Protein AF-A0A932LE77-F1 (afdb_monomer_lite)

Foldseek 3Di:
DDDDDPPVVVVVVVVVVVCVVPCDVVPPCVVVVVVVCVVVVPDPPPDDDDDPPDPPVPDDDACPPQLNLPFAFFAQCQFDCGALPGHRPQWDWDPDWDWDFTQDPPPGTWIKIKIWIKHLDDATDGDHGDHDPDDPDPQVVRDPPNIHTHHIHIDGDVVGDD

Radius of gyration: 28.03 Å; chains: 1; bounding box: 46×50×93 Å

Secondary structure (DSSP, 8-state):
-----SHHHHHHHHHHHHHHHH--HHHHHHHHHHHHHHHTT------S--------TTS---TTSGGGTT--EEBGGGBTT-BTTBPPTT-EEEEEEEEEEEEETTTEEEEEEEEEEEESSPPPPBS-EE--TT----GGGSS-TT-EEEEEEEEEPSS---

Sequence (162 aa):
MSGSEPVADAVFERIARRVAARSTRRSILGRASRFFLGVLGIELVAPILRDGRRADALQPPGCNFWKYCGADGILCASCSGGSDSSCPSGCHSHNEVWFACCGKPMVGPVLIAYLDCCTTGTPPSCSLSCGNDGCQVDPRVWCPAGENYCCSMALETIPPDC

pLDDT: mean 76.11, std 18.53, range [36.69, 96.06]

Structure (mmCIF, N/CA/C/O backbone):
data_AF-A0A932LE77-F1
#
_entry.id   AF-A0A932LE77-F1
#
loop_
_atom_site.group_PDB
_atom_site.id
_atom_site.type_symbol
_atom_site.label_atom_id
_atom_site.label_alt_id
_atom_site.label_comp_id
_atom_site.label_asym_id
_atom_site.label_entity_id
_atom_site.label_seq_id
_atom_site.pdbx_PDB_ins_code
_atom_site.Cartn_x
_atom_site.Cartn_y
_atom_site.Cartn_z
_atom_site.occupancy
_atom_site.B_iso_or_equiv
_atom_site.auth_seq_id
_atom_site.auth_comp_id
_atom_site.auth_asym_id
_atom_site.auth_atom_id
_atom_site.pdbx_PDB_model_num
ATOM 1 N N . MET A 1 1 ? -30.323 -32.987 76.100 1.00 38.25 1 MET A N 1
ATOM 2 C CA . MET A 1 1 ? -29.383 -32.155 75.325 1.00 38.25 1 MET A CA 1
ATOM 3 C C . MET A 1 1 ? -30.104 -31.582 74.115 1.00 38.25 1 MET A C 1
ATOM 5 O O . MET A 1 1 ? -30.897 -32.288 73.510 1.00 38.25 1 MET A O 1
ATOM 9 N N . SER A 1 2 ? -29.876 -30.292 73.874 1.00 43.56 2 SER A N 1
ATOM 10 C CA . SER A 1 2 ? -30.423 -29.435 72.812 1.00 43.56 2 SER A CA 1
ATOM 11 C C . SER A 1 2 ? -29.859 -29.781 71.424 1.00 43.56 2 SER A C 1
ATOM 13 O O . SER A 1 2 ? -28.731 -30.261 71.356 1.00 43.56 2 SER A O 1
ATOM 15 N N . GLY A 1 3 ? -30.588 -29.470 70.344 1.00 43.91 3 GLY A N 1
ATOM 16 C CA . GLY A 1 3 ? -30.001 -29.352 69.001 1.00 43.91 3 GLY A CA 1
ATOM 17 C C . GLY A 1 3 ? -31.006 -29.482 67.856 1.00 43.91 3 GLY A C 1
ATOM 18 O O . GLY A 1 3 ? -31.420 -30.580 67.510 1.00 43.91 3 GLY A O 1
ATOM 19 N N . SER A 1 4 ? -31.411 -28.355 67.281 1.00 61.47 4 SER A N 1
ATOM 20 C CA . SER A 1 4 ? -32.440 -28.190 66.251 1.00 61.47 4 SER A CA 1
ATOM 21 C C . SER A 1 4 ? -31.837 -27.965 64.858 1.00 61.47 4 SER A C 1
ATOM 23 O O . SER A 1 4 ? -31.443 -26.833 64.602 1.00 61.47 4 SER A O 1
ATOM 25 N N . GLU A 1 5 ? -31.806 -28.932 63.928 1.00 61.25 5 GLU A N 1
ATOM 26 C CA . GLU A 1 5 ? -31.306 -28.653 62.557 1.00 61.25 5 GLU A CA 1
ATOM 27 C C . GLU A 1 5 ? -31.982 -29.445 61.406 1.00 61.25 5 GLU A C 1
ATOM 29 O O . GLU A 1 5 ? -31.343 -30.265 60.765 1.00 61.25 5 GLU A O 1
ATOM 34 N N . PRO A 1 6 ? -33.257 -29.175 61.052 1.00 59.44 6 PRO A N 1
ATOM 35 C CA . PRO A 1 6 ? -33.769 -29.460 59.700 1.00 59.44 6 PRO A CA 1
ATOM 36 C C . PRO A 1 6 ? -33.773 -28.212 58.794 1.00 59.44 6 PRO A C 1
ATOM 38 O O . PRO A 1 6 ? -33.883 -28.304 57.573 1.00 59.44 6 PRO A O 1
ATOM 41 N N . VAL A 1 7 ? -33.665 -27.016 59.386 1.00 62.31 7 VAL A N 1
ATOM 42 C CA . VAL A 1 7 ? -33.734 -25.731 58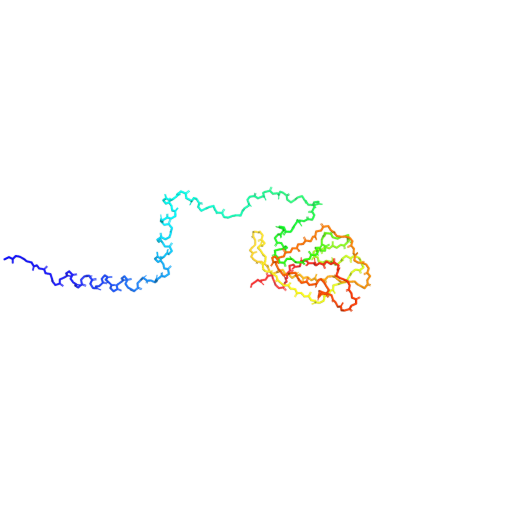.668 1.00 62.31 7 VAL A CA 1
ATOM 43 C C . VAL A 1 7 ? -32.386 -25.358 58.055 1.00 62.31 7 VAL A C 1
ATOM 45 O O . VAL A 1 7 ? -32.357 -24.818 56.949 1.00 62.31 7 VAL A O 1
ATOM 48 N N . ALA A 1 8 ? -31.282 -25.667 58.741 1.00 67.69 8 ALA A N 1
ATOM 49 C CA . ALA A 1 8 ? -29.933 -25.377 58.265 1.00 67.69 8 ALA A CA 1
ATOM 50 C C . ALA A 1 8 ? -29.663 -26.076 56.926 1.00 67.69 8 ALA A C 1
ATOM 52 O O . ALA A 1 8 ? -29.308 -25.402 55.960 1.00 67.69 8 ALA A O 1
ATOM 53 N N . ASP A 1 9 ? -29.972 -27.371 56.828 1.00 69.44 9 ASP A N 1
ATOM 54 C CA . ASP A 1 9 ? -29.765 -28.166 55.613 1.00 69.44 9 ASP A CA 1
ATOM 55 C C . ASP A 1 9 ? -30.592 -27.659 54.427 1.00 69.44 9 ASP A C 1
ATOM 57 O O . ASP A 1 9 ? -30.062 -27.458 53.334 1.00 69.44 9 ASP A O 1
ATOM 61 N N . ALA A 1 10 ? -31.873 -27.344 54.636 1.00 70.06 10 ALA A N 1
ATOM 62 C CA . ALA A 1 10 ? -32.739 -26.837 53.569 1.00 70.06 10 ALA A CA 1
ATOM 63 C C . ALA A 1 10 ? -32.327 -25.433 53.083 1.00 70.06 10 ALA A C 1
ATOM 65 O O . ALA A 1 10 ? -32.486 -25.090 51.904 1.00 70.06 10 ALA A O 1
ATOM 66 N N . VAL A 1 11 ? -31.798 -24.599 53.982 1.00 75.00 11 VAL A N 1
ATOM 67 C CA . VAL A 1 11 ? -31.250 -23.281 53.638 1.00 75.00 11 VAL A CA 1
ATOM 68 C C . VAL A 1 11 ? -29.936 -23.444 52.879 1.00 75.00 11 VAL A C 1
ATOM 70 O O . VAL A 1 11 ? -29.761 -22.817 51.830 1.00 75.00 11 VAL A O 1
ATOM 73 N N . PHE A 1 12 ? -29.058 -24.335 53.338 1.00 77.31 12 PHE A N 1
ATOM 74 C CA . PHE A 1 12 ? -27.784 -24.620 52.687 1.00 77.31 12 PHE A CA 1
ATOM 75 C C . PHE A 1 12 ? -27.986 -25.174 51.277 1.00 77.31 12 PHE A C 1
ATOM 77 O O . PHE A 1 12 ? -27.338 -24.728 50.333 1.00 77.31 12 PHE A O 1
ATOM 84 N N . GLU A 1 13 ? -28.957 -26.065 51.093 1.00 73.81 13 GLU A N 1
ATOM 85 C CA . GLU A 1 13 ? -29.262 -26.682 49.804 1.00 73.81 13 GLU A CA 1
ATOM 86 C C . GLU A 1 13 ? -29.841 -25.673 48.791 1.00 73.81 13 GLU A C 1
ATOM 88 O O . GLU A 1 13 ? -29.516 -25.702 47.597 1.00 73.81 13 GLU A O 1
ATOM 93 N N . ARG A 1 14 ? -30.664 -24.717 49.249 1.00 72.88 14 ARG A N 1
ATOM 94 C CA . ARG A 1 14 ? -31.173 -23.616 48.407 1.00 72.88 14 ARG A CA 1
ATOM 95 C C . ARG A 1 14 ? -30.072 -22.628 48.024 1.00 72.88 14 ARG A C 1
ATOM 97 O O . ARG A 1 14 ? -30.082 -22.113 46.902 1.00 72.88 14 ARG A O 1
ATOM 104 N N . ILE A 1 15 ? -29.127 -22.370 48.928 1.00 71.94 15 ILE A N 1
ATOM 105 C CA . ILE A 1 15 ? -27.960 -21.521 48.662 1.00 71.94 15 ILE A CA 1
ATOM 106 C C . ILE A 1 15 ? -27.021 -22.223 47.677 1.00 71.94 15 ILE A C 1
ATOM 108 O O . ILE A 1 15 ? -26.652 -21.624 46.667 1.00 71.94 15 ILE A O 1
ATOM 112 N N . ALA A 1 16 ? -26.730 -23.507 47.889 1.00 70.81 16 ALA A N 1
ATOM 113 C CA . ALA A 1 16 ? -25.899 -24.316 47.005 1.00 70.81 16 ALA A CA 1
ATOM 114 C C . ALA A 1 16 ? -26.464 -24.358 45.575 1.00 70.81 16 ALA A C 1
ATOM 116 O O . ALA A 1 16 ? -25.733 -24.103 44.617 1.00 70.81 16 ALA A O 1
ATOM 117 N N . ARG A 1 17 ? -27.783 -24.558 45.413 1.00 69.00 17 ARG A N 1
ATOM 118 C CA . ARG A 1 17 ? -28.439 -24.524 44.092 1.00 69.00 17 ARG A CA 1
ATOM 119 C C . ARG A 1 17 ? -28.405 -23.145 43.427 1.00 69.00 17 ARG A C 1
ATOM 121 O O . ARG A 1 17 ? -28.212 -23.067 42.216 1.00 69.00 17 ARG A O 1
ATOM 128 N N . ARG A 1 18 ? -28.528 -22.046 44.182 1.00 65.62 18 ARG A N 1
ATOM 129 C CA . ARG A 1 18 ? -28.403 -20.678 43.633 1.00 65.62 18 ARG A CA 1
ATOM 130 C C . ARG A 1 18 ? -26.978 -20.321 43.225 1.00 65.62 18 ARG A C 1
ATOM 132 O O . ARG A 1 18 ? -26.800 -19.623 42.230 1.00 65.62 18 ARG A O 1
ATOM 139 N N . VAL A 1 19 ? -25.983 -20.799 43.968 1.00 65.38 19 VAL A N 1
ATOM 140 C CA . VAL A 1 19 ? -24.565 -20.611 43.640 1.00 65.38 19 VAL A CA 1
ATOM 141 C C . VAL A 1 19 ? -24.193 -21.438 42.410 1.00 65.38 19 VAL A C 1
ATOM 143 O O . VAL A 1 19 ? -23.550 -20.907 41.509 1.00 65.38 19 VAL A O 1
ATOM 146 N N . ALA A 1 20 ? -24.675 -22.680 42.304 1.00 61.16 20 ALA A N 1
ATOM 147 C CA . ALA A 1 20 ? -24.477 -23.522 41.124 1.00 61.16 20 ALA A CA 1
ATOM 148 C C . ALA A 1 20 ? -25.162 -22.956 39.865 1.00 61.16 20 ALA A C 1
ATOM 150 O O . ALA A 1 20 ? -24.590 -23.010 38.781 1.00 61.16 20 ALA A O 1
ATOM 151 N N . ALA A 1 21 ? -26.344 -22.342 40.004 1.00 62.03 21 ALA A N 1
ATOM 152 C CA . ALA A 1 21 ? -27.056 -21.715 38.886 1.00 62.03 21 ALA A CA 1
ATOM 153 C C . ALA A 1 21 ? -26.418 -20.397 38.393 1.00 62.03 21 ALA A C 1
ATOM 155 O O . ALA A 1 21 ? -26.707 -19.959 37.282 1.00 62.03 21 ALA A O 1
ATOM 156 N N . ARG A 1 22 ? -25.563 -19.749 39.201 1.00 57.72 22 ARG A N 1
ATOM 157 C CA . ARG A 1 22 ? -24.891 -18.477 38.857 1.00 57.72 22 ARG A CA 1
ATOM 158 C C . ARG A 1 22 ? -23.376 -18.587 38.665 1.00 57.72 22 ARG A C 1
ATOM 160 O O . ARG A 1 22 ? -22.763 -17.620 38.218 1.00 57.72 22 ARG A O 1
ATOM 167 N N . SER A 1 23 ? -22.752 -19.728 38.961 1.00 55.41 23 SER A N 1
ATOM 168 C CA . SER A 1 23 ? -21.305 -19.921 38.812 1.00 55.41 23 SER A CA 1
ATOM 169 C C . SER A 1 23 ? -20.933 -20.418 37.412 1.00 55.41 23 SER A C 1
ATOM 171 O O . SER A 1 23 ? -20.462 -21.531 37.190 1.00 55.41 23 SER A O 1
ATOM 173 N N . THR A 1 24 ? -21.076 -19.557 36.406 1.00 56.88 24 THR A N 1
ATOM 174 C CA . THR A 1 24 ? -20.412 -19.822 35.124 1.00 56.88 24 THR A CA 1
ATOM 175 C C . THR A 1 24 ? -18.898 -19.789 35.347 1.00 56.88 24 THR A C 1
ATOM 177 O O . THR A 1 24 ? -18.356 -18.755 35.747 1.00 56.88 24 THR A O 1
ATOM 180 N N . ARG A 1 25 ? -18.207 -20.906 35.070 1.00 59.41 25 ARG A N 1
ATOM 181 C CA . ARG A 1 25 ? -16.747 -21.106 35.235 1.00 59.41 25 ARG A CA 1
ATOM 182 C C . ARG A 1 25 ? -15.882 -19.961 34.672 1.00 59.41 25 ARG A C 1
ATOM 184 O O . ARG A 1 25 ? -14.771 -19.738 35.137 1.00 59.41 25 ARG A O 1
ATOM 191 N N . ARG A 1 26 ? -16.421 -19.189 33.722 1.00 57.47 26 ARG A N 1
ATOM 192 C CA . ARG A 1 26 ? -15.787 -18.027 33.081 1.00 57.47 26 ARG A CA 1
ATOM 193 C C . ARG A 1 26 ? -15.696 -16.770 33.966 1.00 57.47 26 ARG A C 1
ATOM 195 O O . ARG A 1 26 ? -14.818 -15.947 33.745 1.00 57.47 26 ARG A O 1
ATOM 202 N N . SER A 1 27 ? -16.547 -16.615 34.985 1.00 55.03 27 SER A N 1
ATOM 2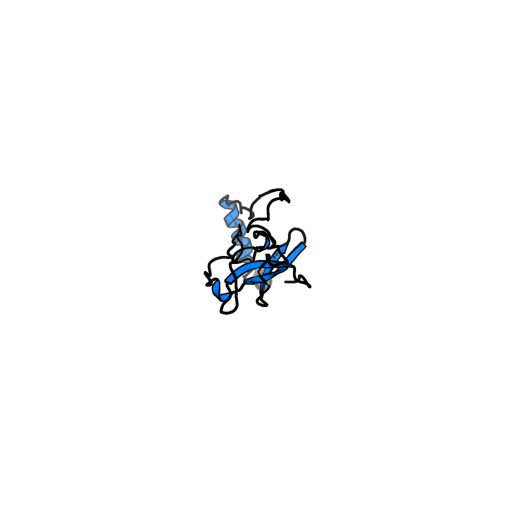03 C CA . SER A 1 27 ? -16.596 -15.397 35.818 1.00 55.03 27 SER A CA 1
ATOM 204 C C . SER A 1 27 ? -15.690 -15.444 37.054 1.00 55.03 27 SER A C 1
ATOM 206 O O . SER A 1 27 ? -15.324 -14.387 37.572 1.00 55.03 27 SER A O 1
ATOM 208 N N . ILE A 1 28 ? -15.359 -16.636 37.555 1.00 58.94 28 ILE A N 1
ATOM 209 C CA . ILE A 1 28 ? -14.624 -16.793 38.822 1.00 58.94 28 ILE A CA 1
ATOM 210 C C . ILE A 1 28 ? -13.117 -16.648 38.586 1.00 58.94 28 ILE A C 1
ATOM 212 O O . ILE A 1 28 ? -12.452 -15.919 39.320 1.00 58.94 28 ILE A O 1
ATOM 216 N N . LEU A 1 29 ? -12.603 -17.224 37.494 1.00 58.72 29 LEU A N 1
ATOM 217 C CA . LEU A 1 29 ? -11.206 -17.050 37.082 1.00 58.72 29 LEU A CA 1
ATOM 218 C C . LEU A 1 29 ? -10.875 -15.583 36.766 1.00 58.72 29 LEU A C 1
ATOM 220 O O . LEU A 1 29 ? -9.817 -15.105 37.157 1.00 58.72 29 LEU A O 1
ATOM 224 N N . GLY A 1 30 ? -11.802 -14.842 36.146 1.00 58.31 30 GLY A N 1
ATOM 225 C CA . GLY A 1 30 ? -11.596 -13.427 35.811 1.00 58.31 30 GLY A CA 1
ATOM 226 C C . GLY A 1 30 ? -11.614 -12.462 37.006 1.00 58.31 30 GLY A C 1
ATOM 227 O O . GLY A 1 30 ? -11.061 -11.370 36.910 1.00 58.31 30 GLY A O 1
ATOM 228 N N . ARG A 1 31 ? -12.244 -12.833 38.132 1.00 56.62 31 ARG A N 1
ATOM 229 C CA . ARG A 1 31 ? -12.256 -12.012 39.359 1.00 56.62 31 ARG A CA 1
ATOM 230 C C . ARG A 1 31 ? -11.119 -12.372 40.312 1.00 56.62 31 ARG A C 1
ATOM 232 O O . ARG A 1 31 ? -10.541 -11.467 40.904 1.00 56.62 31 ARG A O 1
ATOM 239 N N . ALA A 1 32 ? -10.765 -13.654 40.413 1.00 56.88 32 ALA A N 1
ATOM 240 C CA . ALA A 1 32 ? -9.624 -14.092 41.214 1.00 56.88 32 ALA A CA 1
ATOM 241 C C . ALA A 1 32 ? -8.291 -13.586 40.631 1.00 56.88 32 ALA A C 1
ATOM 243 O O . ALA A 1 32 ? -7.447 -13.103 41.382 1.00 56.88 32 ALA A O 1
ATOM 244 N N . SER A 1 33 ? -8.125 -13.598 39.301 1.00 54.91 33 SER A N 1
ATOM 245 C CA . SER A 1 33 ? -6.894 -13.122 38.649 1.00 54.91 33 SER A CA 1
ATOM 246 C C . SER A 1 33 ? -6.592 -11.642 38.917 1.00 54.91 33 SER A C 1
ATOM 248 O O . SER A 1 33 ? -5.439 -11.280 39.134 1.00 54.91 33 SER A O 1
ATOM 250 N N . ARG A 1 34 ? -7.620 -10.783 38.977 1.00 55.62 34 ARG A N 1
ATOM 251 C CA . ARG A 1 34 ? -7.459 -9.341 39.243 1.00 55.62 34 ARG A CA 1
ATOM 252 C C . ARG A 1 34 ? -7.020 -9.031 40.674 1.00 55.62 34 ARG A C 1
ATOM 254 O O . ARG A 1 34 ? -6.354 -8.026 40.883 1.00 55.62 34 ARG A O 1
ATOM 261 N N . PHE A 1 35 ? -7.366 -9.874 41.648 1.00 58.44 35 PHE A N 1
ATOM 262 C CA . PHE A 1 35 ? -6.993 -9.642 43.047 1.00 58.44 35 PHE A CA 1
ATOM 263 C C . PHE A 1 35 ? -5.539 -10.052 43.331 1.00 58.44 35 PHE A C 1
ATOM 265 O O . PHE A 1 35 ? -4.834 -9.348 44.047 1.00 58.44 35 PHE A O 1
ATOM 272 N N . PHE A 1 36 ? -5.051 -11.137 42.714 1.00 57.00 36 PHE A N 1
ATOM 273 C CA . PHE A 1 36 ? -3.659 -11.580 42.882 1.00 57.00 36 PHE A CA 1
ATOM 274 C C . PHE A 1 36 ? -2.635 -10.675 42.176 1.00 57.00 36 PHE A C 1
ATOM 276 O O . PHE A 1 36 ? -1.534 -10.500 42.692 1.00 57.00 36 PHE A O 1
ATOM 283 N N . LEU A 1 37 ? -2.991 -10.043 41.050 1.00 53.50 37 LEU A N 1
ATOM 284 C CA . LEU A 1 37 ? -2.102 -9.101 40.350 1.00 53.50 37 LEU A CA 1
ATOM 285 C C . LEU A 1 37 ? -1.938 -7.754 41.082 1.00 53.50 37 LEU A C 1
ATOM 287 O O . LEU A 1 37 ? -0.899 -7.117 40.943 1.00 53.50 37 LEU A O 1
ATOM 291 N N . GLY A 1 38 ? -2.911 -7.343 41.906 1.00 56.62 38 GLY A N 1
ATOM 292 C CA . GLY A 1 38 ? -2.836 -6.095 42.680 1.00 56.62 38 GLY A CA 1
ATOM 293 C C . GLY A 1 38 ? -1.884 -6.145 43.884 1.00 56.62 38 GLY A C 1
ATOM 294 O O . GLY A 1 38 ? -1.289 -5.132 44.233 1.00 56.62 38 GLY A O 1
ATOM 295 N N . VAL A 1 39 ? -1.688 -7.316 44.504 1.00 56.97 39 VAL A N 1
ATOM 296 C CA . VAL A 1 39 ? -0.801 -7.478 45.680 1.00 56.97 39 VAL A CA 1
ATOM 297 C C . VAL A 1 39 ? 0.686 -7.465 45.292 1.00 56.97 39 VAL A C 1
ATOM 299 O O . VAL A 1 39 ? 1.536 -7.160 46.122 1.00 56.97 39 VAL A O 1
ATOM 302 N N . LEU A 1 40 ? 1.010 -7.734 44.024 1.00 55.47 40 LEU A N 1
ATOM 303 C CA . LEU A 1 40 ? 2.387 -7.749 43.517 1.00 55.47 40 LEU A CA 1
ATOM 304 C C . LEU A 1 40 ? 2.885 -6.382 43.020 1.00 55.47 40 LEU A C 1
ATOM 306 O O . LEU A 1 40 ? 4.001 -6.301 42.516 1.00 55.47 40 LEU A O 1
ATOM 310 N N . GLY A 1 41 ? 2.085 -5.313 43.133 1.00 52.38 41 GLY A N 1
ATOM 311 C CA . GLY A 1 41 ? 2.483 -3.978 42.666 1.00 52.38 41 GLY A CA 1
ATOM 312 C C . GLY A 1 41 ? 2.740 -3.900 41.156 1.00 52.38 41 GLY A C 1
ATOM 313 O O . GLY A 1 41 ? 3.363 -2.952 40.684 1.00 52.38 41 GLY A O 1
ATOM 314 N N . ILE A 1 42 ? 2.269 -4.888 40.391 1.00 53.09 42 ILE A N 1
ATOM 315 C CA . ILE A 1 42 ? 2.305 -4.844 38.935 1.00 53.09 42 ILE A CA 1
ATOM 316 C C . ILE A 1 42 ? 1.115 -3.990 38.516 1.00 53.09 42 ILE A C 1
ATOM 318 O O . ILE A 1 42 ? -0.002 -4.476 38.337 1.00 53.09 42 ILE A O 1
ATOM 322 N N . GLU A 1 43 ? 1.368 -2.689 38.402 1.00 56.41 43 GLU A N 1
ATOM 323 C CA . GLU A 1 43 ? 0.572 -1.801 37.565 1.00 56.41 43 GLU A CA 1
ATOM 324 C C . GLU A 1 43 ? 0.375 -2.513 36.220 1.00 56.41 43 GLU A C 1
ATOM 326 O O . GLU A 1 43 ? 1.334 -2.779 35.489 1.00 56.41 43 GLU A O 1
ATOM 331 N N . LEU A 1 44 ? -0.871 -2.878 35.906 1.00 49.41 44 LEU A N 1
ATOM 332 C CA . LEU A 1 44 ? -1.257 -3.186 34.538 1.00 49.41 44 LEU A CA 1
ATOM 333 C C . LEU A 1 44 ? -1.051 -1.889 33.766 1.00 49.41 44 LEU A C 1
ATOM 335 O O . LEU A 1 44 ? -1.943 -1.046 33.719 1.00 49.41 44 LEU A O 1
ATOM 339 N N . VAL A 1 45 ? 0.152 -1.727 33.214 1.00 55.16 45 VAL A N 1
ATOM 340 C CA . VAL A 1 45 ? 0.477 -0.710 32.225 1.00 55.16 45 VAL A CA 1
ATOM 341 C C . VAL A 1 45 ? -0.590 -0.830 31.147 1.00 55.16 45 VAL A C 1
ATOM 343 O O . VAL A 1 45 ? -0.585 -1.760 30.338 1.00 55.16 45 VAL A O 1
ATOM 346 N N . ALA A 1 46 ? -1.564 0.078 31.202 1.00 53.22 46 ALA A N 1
ATOM 347 C CA . ALA A 1 46 ? -2.510 0.275 30.127 1.00 53.22 46 ALA A CA 1
ATOM 348 C C . ALA A 1 46 ? -1.684 0.493 28.853 1.00 53.22 46 ALA A C 1
ATOM 350 O O . ALA A 1 46 ? -0.678 1.212 28.886 1.00 53.22 46 ALA A O 1
ATOM 351 N N . PRO A 1 47 ? -2.028 -0.194 27.761 1.00 50.75 47 PRO A N 1
ATOM 352 C CA . PRO A 1 47 ? -1.080 -0.374 26.695 1.00 50.75 47 PRO A CA 1
ATOM 353 C C . PRO A 1 47 ? -1.010 0.896 25.840 1.00 50.75 47 PRO A C 1
ATOM 355 O O . PRO A 1 47 ? -1.946 1.691 25.769 1.00 50.75 47 PRO A O 1
ATOM 358 N N . ILE A 1 48 ? 0.081 0.954 25.081 1.00 52.47 48 ILE A N 1
ATOM 359 C CA . ILE A 1 48 ? 0.238 1.690 23.825 1.00 52.47 48 ILE A CA 1
ATOM 360 C C . ILE A 1 48 ? 0.501 3.201 23.970 1.00 52.47 48 ILE A C 1
ATOM 362 O O . ILE A 1 48 ? -0.394 4.032 24.068 1.00 52.47 48 ILE A O 1
ATOM 366 N N . LEU A 1 49 ? 1.798 3.521 23.934 1.00 46.56 49 LEU A N 1
ATOM 367 C CA . LEU A 1 49 ? 2.401 4.680 23.268 1.00 46.56 49 LEU A CA 1
ATOM 368 C C . LEU A 1 49 ? 1.588 5.981 23.326 1.00 46.56 49 LEU A C 1
ATOM 370 O O . LEU A 1 49 ? 0.838 6.339 22.419 1.00 46.56 49 LEU A O 1
ATOM 374 N N . ARG A 1 50 ? 1.899 6.788 24.341 1.00 50.44 50 ARG A N 1
ATOM 375 C CA . ARG A 1 50 ? 1.955 8.231 24.126 1.00 50.44 50 ARG A CA 1
ATOM 376 C C . ARG A 1 50 ? 3.018 8.501 23.068 1.00 50.44 50 ARG A C 1
ATOM 378 O O . ARG A 1 50 ? 4.200 8.507 23.384 1.00 50.44 50 ARG A O 1
ATOM 385 N N . ASP A 1 51 ? 2.595 8.783 21.848 1.00 40.50 51 ASP A N 1
ATOM 386 C CA . ASP A 1 51 ? 3.386 9.632 20.972 1.00 40.50 51 ASP A CA 1
ATOM 387 C C . ASP A 1 51 ? 2.453 10.707 20.420 1.00 40.50 51 ASP A C 1
ATOM 389 O O . ASP A 1 51 ? 1.764 10.546 19.417 1.00 40.50 51 ASP A O 1
ATOM 393 N N . GLY A 1 52 ? 2.377 11.818 21.154 1.00 44.53 52 GLY A N 1
ATOM 394 C CA . GLY A 1 52 ? 1.744 13.054 20.708 1.00 44.53 52 GLY A CA 1
ATOM 395 C C . GLY A 1 52 ? 2.593 13.730 19.637 1.00 44.53 52 GLY A C 1
ATOM 396 O O . GLY A 1 52 ? 2.954 14.897 19.785 1.00 44.53 52 GLY A O 1
ATOM 397 N N . ARG A 1 53 ? 2.934 13.005 18.568 1.00 43.78 53 ARG A N 1
ATOM 398 C CA . ARG A 1 53 ? 3.510 13.609 17.374 1.00 43.78 53 ARG A CA 1
ATOM 399 C C . ARG A 1 53 ? 2.377 14.324 16.669 1.00 43.78 53 ARG A C 1
ATOM 401 O O . ARG A 1 53 ? 1.484 13.705 16.095 1.00 43.78 53 ARG A O 1
ATOM 408 N N . ARG A 1 54 ? 2.401 15.652 16.761 1.00 43.72 54 ARG A N 1
ATOM 409 C CA . ARG A 1 54 ? 1.717 16.506 15.793 1.00 43.72 54 ARG A CA 1
ATOM 410 C C . ARG A 1 54 ? 2.099 15.966 14.419 1.00 43.72 54 ARG A C 1
ATOM 412 O O . ARG A 1 54 ? 3.286 15.845 14.131 1.00 43.72 54 ARG A O 1
ATOM 419 N N . ALA A 1 55 ? 1.103 15.565 13.636 1.00 42.88 55 ALA A N 1
ATOM 420 C CA . ALA A 1 55 ? 1.312 15.247 12.239 1.00 42.88 55 ALA A CA 1
ATOM 421 C C . ALA A 1 55 ? 1.832 16.527 11.580 1.00 42.88 55 ALA A C 1
ATOM 423 O O . ALA A 1 55 ? 1.064 17.457 11.332 1.00 42.88 55 ALA A O 1
ATOM 424 N N . ASP A 1 56 ? 3.145 16.605 11.374 1.00 36.69 56 ASP A N 1
ATOM 425 C CA . ASP A 1 56 ? 3.702 17.545 10.420 1.00 36.69 56 ASP A CA 1
ATOM 426 C C . ASP A 1 56 ? 3.107 17.152 9.072 1.00 36.69 56 ASP A C 1
ATOM 428 O O . ASP A 1 56 ? 3.448 16.117 8.505 1.00 36.69 56 ASP A O 1
ATOM 432 N N . ALA A 1 57 ? 2.194 17.977 8.559 1.00 44.72 57 ALA A N 1
ATOM 433 C CA . ALA A 1 57 ? 1.531 17.797 7.265 1.00 44.72 57 ALA A CA 1
ATOM 434 C C . ALA A 1 57 ? 2.508 17.791 6.063 1.00 44.72 57 ALA A C 1
ATOM 436 O O . ALA A 1 57 ? 2.082 17.754 4.914 1.00 44.72 57 ALA A O 1
ATOM 437 N N . LEU A 1 58 ? 3.814 17.856 6.335 1.00 43.28 58 LEU A N 1
ATOM 438 C CA . LEU A 1 58 ? 4.920 17.901 5.387 1.00 43.28 58 LEU A CA 1
ATOM 439 C C . LEU A 1 58 ? 5.663 16.562 5.264 1.00 43.28 58 LEU A C 1
ATOM 441 O O . LEU A 1 58 ? 6.458 16.417 4.339 1.00 43.28 58 LEU A O 1
ATOM 445 N N . GLN A 1 59 ? 5.425 15.591 6.154 1.00 45.88 59 GLN A N 1
ATOM 446 C CA . GLN A 1 59 ? 6.066 14.278 6.083 1.00 45.88 59 GLN A CA 1
ATOM 447 C C . GLN A 1 59 ? 5.001 13.191 5.887 1.00 45.88 59 GLN A C 1
ATOM 449 O O . GLN A 1 59 ? 4.042 13.153 6.665 1.00 45.88 59 GLN A O 1
ATOM 454 N N . PRO A 1 60 ? 5.121 12.317 4.862 1.00 56.56 60 PRO A N 1
ATOM 455 C CA . PRO A 1 60 ? 4.208 11.192 4.723 1.00 56.56 60 PRO A CA 1
ATOM 456 C C . PRO A 1 60 ? 4.250 10.391 6.027 1.00 56.56 60 PRO A C 1
ATOM 458 O O . PRO A 1 60 ? 5.333 10.184 6.589 1.00 56.56 60 PRO A O 1
ATOM 461 N N . PRO A 1 61 ? 3.088 10.006 6.569 1.00 69.56 61 PRO A N 1
ATOM 462 C CA . PRO A 1 61 ? 3.063 9.358 7.862 1.00 69.56 61 PRO A CA 1
ATOM 463 C C . PRO A 1 61 ? 3.821 8.022 7.748 1.00 69.56 61 PRO A C 1
ATOM 465 O O . PRO A 1 61 ? 3.741 7.340 6.731 1.00 69.56 61 PRO A O 1
ATOM 468 N N . GLY A 1 62 ? 4.642 7.687 8.748 1.00 84.69 62 GLY A N 1
ATOM 469 C CA . GLY A 1 62 ? 5.410 6.432 8.755 1.00 84.69 62 GLY A CA 1
ATOM 470 C C . GLY A 1 62 ? 4.504 5.198 8.857 1.00 84.69 62 GLY A C 1
ATOM 471 O O . GLY A 1 62 ? 3.291 5.332 8.981 1.00 84.69 62 GLY A O 1
ATOM 472 N N . CYS A 1 63 ? 5.073 3.989 8.918 1.00 88.56 63 CYS A N 1
ATOM 473 C CA . CYS A 1 63 ? 4.292 2.741 9.033 1.00 88.56 63 CYS A CA 1
ATOM 474 C C . CYS A 1 63 ? 3.344 2.680 10.245 1.00 88.56 63 CYS A C 1
ATOM 476 O O . CYS A 1 63 ? 2.370 1.942 10.230 1.00 88.56 63 CYS A O 1
ATOM 478 N N . ASN A 1 64 ? 3.576 3.509 11.268 1.00 87.69 64 ASN A N 1
ATOM 479 C CA . ASN A 1 64 ? 2.679 3.656 12.419 1.00 87.69 64 ASN A CA 1
ATOM 480 C C . ASN A 1 64 ? 1.396 4.447 12.103 1.00 87.69 64 ASN A C 1
ATOM 482 O O . ASN A 1 64 ? 0.583 4.688 12.998 1.00 87.69 64 ASN A O 1
ATOM 486 N N . PHE A 1 65 ? 1.217 4.920 10.869 1.00 91.44 65 PHE A N 1
ATOM 487 C CA . PHE A 1 65 ? -0.027 5.543 10.452 1.00 91.44 65 PHE A CA 1
ATOM 488 C C . PHE A 1 65 ? -1.162 4.534 10.522 1.00 91.44 65 PHE A C 1
ATOM 490 O O . PHE A 1 65 ? -1.037 3.414 10.034 1.00 91.44 65 PHE A O 1
ATOM 497 N N . TRP A 1 66 ? -2.303 4.956 11.064 1.00 90.25 66 TRP A N 1
ATOM 498 C CA . TRP A 1 66 ? -3.438 4.063 11.278 1.00 90.25 66 TRP A CA 1
ATOM 499 C C . TRP A 1 66 ? -3.872 3.345 9.991 1.00 90.25 66 TRP A C 1
ATOM 501 O O . TRP A 1 66 ? -4.221 2.173 10.049 1.00 90.25 66 TRP A O 1
ATOM 511 N N . LYS A 1 67 ? -3.796 4.009 8.828 1.00 91.88 67 LYS A N 1
ATOM 512 C CA . LYS A 1 67 ? -4.209 3.428 7.544 1.00 91.88 67 LYS A CA 1
ATOM 513 C C . LYS A 1 67 ? -3.246 2.356 7.025 1.00 91.88 67 LYS A C 1
ATOM 515 O O . LYS A 1 67 ? -3.609 1.581 6.151 1.00 91.88 67 LYS A O 1
ATOM 520 N N . TYR A 1 68 ? -2.031 2.275 7.557 1.00 92.19 68 TYR A N 1
ATOM 521 C CA . TYR A 1 68 ? -1.018 1.304 7.135 1.00 92.19 68 TYR A CA 1
ATOM 522 C C . TYR A 1 68 ? -0.941 0.092 8.067 1.00 92.19 68 TYR A C 1
ATOM 524 O O . TYR A 1 68 ? -0.004 -0.690 7.972 1.00 92.19 68 TYR A O 1
ATOM 532 N N . CYS A 1 69 ? -1.947 -0.103 8.929 1.00 90.75 69 CYS A N 1
ATOM 533 C CA . CYS A 1 69 ? -1.999 -1.218 9.876 1.00 90.75 69 CYS A CA 1
ATOM 534 C C . CYS A 1 69 ? -1.957 -2.608 9.222 1.00 90.75 69 CYS A C 1
ATOM 536 O O . CYS A 1 69 ? -1.712 -3.586 9.915 1.00 90.75 69 CYS A O 1
ATOM 538 N N . GLY A 1 70 ? -2.296 -2.684 7.933 1.00 89.94 70 GLY A N 1
ATOM 539 C CA . GLY A 1 70 ? -2.361 -3.859 7.070 1.00 89.94 70 GLY A CA 1
ATOM 540 C C . GLY A 1 70 ? -1.301 -3.884 5.967 1.00 89.94 70 GLY A C 1
ATOM 541 O O . GLY A 1 70 ? -1.317 -4.799 5.148 1.00 89.94 70 GLY A O 1
ATOM 542 N N . ALA A 1 71 ? -0.464 -2.847 5.879 1.00 90.06 71 ALA A N 1
ATOM 543 C CA . ALA A 1 71 ? 0.389 -2.619 4.722 1.00 90.06 71 ALA A CA 1
ATOM 544 C C . ALA A 1 71 ? 1.598 -3.561 4.719 1.00 90.06 71 ALA A C 1
ATOM 546 O O . ALA A 1 71 ? 2.277 -3.725 5.735 1.00 90.06 71 ALA A O 1
ATOM 547 N N . ASP A 1 72 ? 1.892 -4.107 3.546 1.00 88.12 72 ASP A N 1
ATOM 548 C CA . ASP A 1 72 ? 3.090 -4.886 3.261 1.00 88.12 72 ASP A CA 1
ATOM 549 C C . ASP A 1 72 ? 3.730 -4.342 1.978 1.00 88.12 72 ASP A C 1
ATOM 551 O O . ASP A 1 72 ? 3.030 -4.006 1.024 1.00 88.12 72 ASP A O 1
ATOM 555 N N . GLY A 1 73 ? 5.049 -4.174 1.989 1.00 88.50 73 GLY A N 1
ATOM 556 C CA . GLY A 1 73 ? 5.806 -3.586 0.889 1.00 88.50 73 GLY A CA 1
ATOM 557 C C . GLY A 1 73 ? 5.926 -2.058 0.932 1.00 88.50 73 GLY A C 1
ATOM 558 O O . GLY A 1 73 ? 5.897 -1.419 1.986 1.00 88.50 73 GLY A O 1
ATOM 559 N N . ILE A 1 74 ? 6.169 -1.467 -0.236 1.00 92.38 74 ILE A N 1
ATOM 560 C CA . ILE A 1 74 ? 6.507 -0.050 -0.411 1.00 92.38 74 ILE A CA 1
ATOM 561 C C . ILE A 1 74 ? 5.222 0.771 -0.452 1.00 92.38 74 ILE A C 1
ATOM 563 O O . ILE A 1 74 ? 4.333 0.478 -1.235 1.00 92.38 74 ILE A O 1
ATOM 567 N N . LEU A 1 75 ? 5.120 1.859 0.308 1.00 92.88 75 LEU A N 1
ATOM 568 C CA . LEU A 1 75 ? 3.925 2.707 0.264 1.00 92.88 75 LEU A CA 1
ATOM 569 C C . LEU A 1 75 ? 3.968 3.685 -0.908 1.00 92.88 75 LEU A C 1
ATOM 571 O O . LEU A 1 75 ? 4.913 4.475 -1.016 1.00 92.88 75 LEU A O 1
ATOM 575 N N . CYS A 1 76 ? 2.911 3.720 -1.727 1.00 94.25 76 CYS A N 1
ATOM 576 C CA . CYS A 1 76 ? 2.839 4.631 -2.876 1.00 94.25 76 CYS A CA 1
ATOM 577 C C . CYS A 1 76 ? 2.905 6.107 -2.472 1.00 94.25 76 CYS A C 1
ATOM 579 O O . CYS A 1 76 ? 3.509 6.908 -3.183 1.00 94.25 76 CYS A O 1
ATOM 581 N N . ALA A 1 77 ? 2.389 6.463 -1.292 1.00 93.25 77 ALA A N 1
ATOM 582 C CA . ALA A 1 77 ? 2.504 7.808 -0.724 1.00 93.25 77 ALA A CA 1
ATOM 583 C C . ALA A 1 77 ? 3.953 8.252 -0.431 1.00 93.25 77 ALA A C 1
ATOM 585 O O . ALA A 1 77 ? 4.199 9.430 -0.183 1.00 93.25 77 ALA A O 1
ATOM 586 N N . SER A 1 78 ? 4.917 7.325 -0.448 1.00 92.56 78 SER A N 1
ATOM 587 C CA . SER A 1 78 ? 6.345 7.601 -0.247 1.00 92.56 78 SER A CA 1
ATOM 588 C C . SER A 1 78 ? 7.148 7.697 -1.550 1.00 92.56 78 SER A C 1
ATOM 590 O O . SER A 1 78 ? 8.360 7.935 -1.508 1.00 92.56 78 SER A O 1
ATOM 592 N N . CYS A 1 79 ? 6.484 7.488 -2.689 1.00 91.75 79 CYS A N 1
ATOM 593 C CA . CYS A 1 79 ? 7.059 7.503 -4.027 1.00 91.75 79 CYS A CA 1
ATOM 594 C C . CYS A 1 79 ? 6.807 8.850 -4.714 1.00 91.75 79 CYS A C 1
ATOM 596 O O . CYS A 1 79 ? 5.785 9.503 -4.498 1.00 91.75 79 CYS A O 1
ATOM 598 N N . SER A 1 80 ? 7.703 9.251 -5.618 1.00 89.69 80 SER A N 1
ATOM 599 C CA . SER A 1 80 ? 7.494 10.467 -6.416 1.00 89.69 80 SER A CA 1
ATOM 600 C C . SER A 1 80 ? 6.266 10.328 -7.324 1.00 89.69 80 SER A C 1
ATOM 602 O O . SER A 1 80 ? 6.233 9.476 -8.210 1.00 89.69 80 SER A O 1
ATOM 604 N N . GLY A 1 81 ? 5.256 11.175 -7.107 1.00 88.06 81 GLY A N 1
ATOM 605 C CA . GLY A 1 81 ? 4.015 11.177 -7.887 1.00 88.06 81 GLY A CA 1
ATOM 606 C C . GLY A 1 81 ? 2.998 10.097 -7.501 1.00 88.06 81 GLY A C 1
ATOM 607 O O . GLY A 1 81 ? 2.014 9.948 -8.218 1.00 88.06 81 GLY A O 1
ATOM 608 N N . GLY A 1 82 ? 3.224 9.351 -6.413 1.00 92.19 82 GLY A N 1
ATOM 609 C CA . GLY A 1 82 ? 2.255 8.409 -5.849 1.00 92.19 82 GLY A CA 1
ATOM 610 C C . GLY A 1 82 ? 1.498 8.982 -4.647 1.00 92.19 82 GLY A C 1
ATOM 611 O O . GLY A 1 82 ? 1.897 9.984 -4.053 1.00 92.19 82 GLY A O 1
ATOM 612 N N . SER A 1 83 ? 0.386 8.346 -4.285 1.00 94.00 83 SER A N 1
ATOM 613 C CA . SER A 1 83 ? -0.415 8.674 -3.101 1.00 94.00 83 SER A CA 1
ATOM 614 C C . SER A 1 83 ? -1.142 7.435 -2.571 1.00 94.00 83 SER A C 1
ATOM 616 O O . SER A 1 83 ? -1.063 6.356 -3.157 1.00 94.00 83 SER A O 1
ATOM 618 N N . ASP A 1 84 ? -1.896 7.591 -1.484 1.00 93.81 84 ASP A N 1
ATOM 619 C CA . ASP A 1 84 ? -2.780 6.546 -0.949 1.00 93.81 84 ASP A CA 1
ATOM 620 C C . ASP A 1 84 ? -3.859 6.076 -1.934 1.00 93.81 84 ASP A C 1
ATOM 622 O O . ASP A 1 84 ? -4.467 5.036 -1.707 1.00 93.81 84 ASP A O 1
ATOM 626 N N . SER A 1 85 ? -4.124 6.834 -2.999 1.00 93.75 85 SER A N 1
ATOM 627 C CA . SER A 1 85 ? -5.193 6.558 -3.961 1.00 93.75 85 SER A CA 1
ATOM 628 C C . SER A 1 85 ? -4.759 6.751 -5.414 1.00 93.75 85 SER A C 1
ATOM 630 O O . SER A 1 85 ? -5.602 6.916 -6.297 1.00 93.75 85 SER A O 1
ATOM 632 N N . SER A 1 86 ? -3.457 6.834 -5.689 1.00 94.44 86 SER A N 1
ATOM 633 C CA . SER A 1 86 ? -2.936 6.971 -7.051 1.00 94.44 86 SER A CA 1
ATOM 634 C C . SER A 1 86 ? -1.554 6.347 -7.176 1.00 94.44 86 SER A C 1
ATOM 636 O O . SER A 1 86 ? -0.658 6.633 -6.377 1.00 94.44 86 SER A O 1
ATOM 638 N N . CYS A 1 87 ? -1.371 5.534 -8.215 1.00 96.06 87 CYS A N 1
ATOM 639 C CA . CYS A 1 87 ? -0.065 4.985 -8.544 1.00 96.06 87 CYS A CA 1
ATOM 640 C C . CYS A 1 87 ? 0.911 6.093 -8.977 1.00 96.06 87 CYS A C 1
ATOM 642 O O . CYS A 1 87 ? 0.492 7.076 -9.596 1.00 96.06 87 CYS A O 1
ATOM 644 N N . PRO A 1 88 ? 2.217 5.924 -8.708 1.00 95.50 88 PRO A N 1
ATOM 645 C CA . PRO A 1 88 ? 3.258 6.789 -9.246 1.00 95.50 88 PRO A CA 1
ATOM 646 C C . PRO A 1 88 ? 3.258 6.838 -10.776 1.00 95.50 88 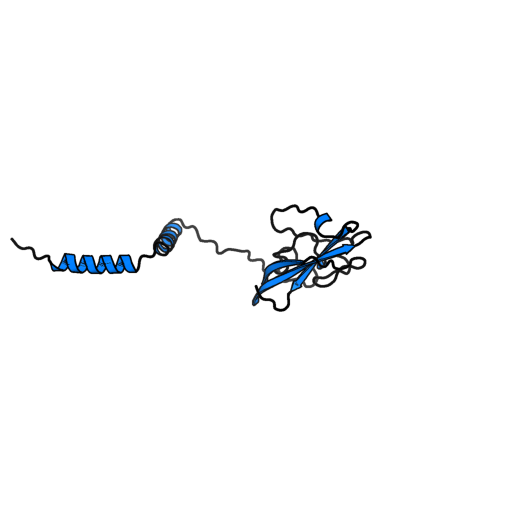PRO A C 1
ATOM 648 O O . PRO A 1 88 ? 2.793 5.920 -11.454 1.00 95.50 88 PRO A O 1
ATOM 651 N N . SER A 1 89 ? 3.867 7.885 -11.333 1.00 93.88 89 SER A N 1
ATOM 652 C CA . SER A 1 89 ? 4.048 8.008 -12.784 1.00 93.88 89 SER A CA 1
ATOM 653 C C . SER A 1 89 ? 4.820 6.813 -13.356 1.00 93.88 89 SER A C 1
ATOM 655 O O . SER A 1 89 ? 5.889 6.470 -12.860 1.00 93.88 89 SER A O 1
ATOM 657 N N . GLY A 1 90 ? 4.287 6.197 -14.415 1.00 93.38 90 GLY A N 1
ATOM 658 C CA . GLY A 1 90 ? 4.879 5.011 -15.048 1.00 93.38 90 GLY A CA 1
ATOM 659 C C . GLY A 1 90 ? 4.471 3.672 -14.421 1.00 93.38 90 GLY A C 1
ATOM 660 O O . GLY A 1 90 ? 4.840 2.628 -14.958 1.00 93.38 90 GLY A O 1
ATOM 661 N N . CYS A 1 91 ? 3.688 3.691 -13.341 1.00 96.00 91 CYS A N 1
ATOM 662 C CA . CYS A 1 91 ? 3.045 2.511 -12.770 1.00 96.00 91 CYS A CA 1
ATOM 663 C C . CYS A 1 91 ? 1.530 2.557 -13.012 1.00 96.00 91 CYS A C 1
ATOM 665 O O . CYS A 1 91 ? 0.950 3.622 -13.233 1.00 96.00 91 CYS A O 1
ATOM 667 N N . HIS A 1 92 ? 0.881 1.402 -12.952 1.00 95.25 92 HIS A N 1
ATOM 668 C CA . HIS A 1 92 ? -0.566 1.263 -13.076 1.00 95.25 92 HIS A CA 1
ATOM 669 C C . HIS A 1 92 ? -1.101 0.348 -11.975 1.00 95.25 92 HIS A C 1
ATOM 671 O O . HIS A 1 92 ? -0.361 -0.481 -11.454 1.00 95.25 92 HIS A O 1
ATOM 677 N N . SER A 1 93 ? -2.367 0.519 -11.597 1.00 92.62 93 SER A N 1
ATOM 678 C CA . SER A 1 93 ? -2.986 -0.307 -10.560 1.00 92.62 93 SER A CA 1
ATOM 679 C C . SER A 1 93 ? -3.225 -1.719 -11.080 1.00 92.62 93 SER A C 1
ATOM 681 O O . SER A 1 93 ? -3.846 -1.888 -12.133 1.00 92.62 93 SER A O 1
ATOM 683 N N . HIS A 1 94 ? -2.796 -2.711 -10.314 1.00 86.25 94 HIS A N 1
ATOM 684 C CA . HIS A 1 94 ? -3.195 -4.094 -10.497 1.00 86.25 94 HIS A CA 1
ATOM 685 C C . HIS A 1 94 ? -4.517 -4.357 -9.752 1.00 86.25 94 HIS A C 1
ATOM 687 O O . HIS A 1 94 ? -4.834 -3.693 -8.766 1.00 86.25 94 HIS A O 1
ATOM 693 N N . ASN A 1 95 ? -5.326 -5.300 -10.244 1.00 80.44 95 ASN A N 1
ATOM 694 C CA . ASN A 1 95 ? -6.655 -5.598 -9.685 1.00 80.44 95 ASN A CA 1
ATOM 695 C C . ASN A 1 95 ? -6.610 -6.467 -8.418 1.00 80.44 95 ASN A C 1
ATOM 697 O O . ASN A 1 95 ? -7.662 -6.812 -7.876 1.00 80.44 95 ASN A O 1
ATOM 701 N N . GLU A 1 96 ? -5.422 -6.858 -7.969 1.00 83.62 96 GLU A N 1
ATOM 702 C CA . GLU A 1 96 ? -5.263 -7.618 -6.740 1.00 83.62 96 GLU A CA 1
ATOM 703 C C . GLU A 1 96 ? -5.292 -6.683 -5.532 1.00 83.62 96 GLU A C 1
ATOM 705 O O . GLU A 1 96 ? -4.636 -5.641 -5.499 1.00 83.62 96 GLU A O 1
ATOM 710 N N . VAL A 1 97 ? -6.126 -7.048 -4.562 1.00 89.81 97 VAL A N 1
ATOM 711 C CA . VAL A 1 97 ? -6.371 -6.272 -3.354 1.00 89.81 97 VAL A CA 1
ATOM 712 C C . VAL A 1 97 ? -6.354 -7.197 -2.153 1.00 89.81 97 VAL A C 1
ATOM 714 O O . VAL A 1 97 ? -6.991 -8.253 -2.161 1.00 89.81 97 VAL A O 1
ATOM 717 N N . TRP A 1 98 ? -5.683 -6.768 -1.090 1.00 90.75 98 TRP A N 1
ATOM 718 C CA . TRP A 1 98 ? -5.900 -7.320 0.241 1.00 90.75 98 TRP A CA 1
ATOM 719 C C . TRP A 1 98 ? -6.487 -6.262 1.156 1.00 90.75 98 TRP A C 1
ATOM 721 O O . TRP A 1 98 ? -6.444 -5.060 0.889 1.00 90.75 98 TRP A O 1
ATOM 731 N N . PHE A 1 99 ? -7.067 -6.732 2.249 1.00 93.06 99 PHE A N 1
ATOM 732 C CA . PHE A 1 99 ? -7.800 -5.880 3.161 1.00 93.06 99 PHE A CA 1
ATOM 733 C C . PHE A 1 99 ? -7.265 -6.011 4.575 1.00 93.06 99 PHE A C 1
ATOM 735 O O . PHE A 1 99 ? -6.856 -7.093 5.001 1.00 93.06 99 PHE A O 1
ATOM 742 N N . ALA A 1 100 ? -7.339 -4.918 5.327 1.00 91.44 100 ALA A N 1
ATOM 743 C CA . ALA A 1 100 ? -7.195 -4.959 6.771 1.00 91.44 100 ALA A CA 1
ATOM 744 C C . ALA A 1 100 ? -8.187 -4.021 7.449 1.00 91.44 100 ALA A C 1
ATOM 746 O O . ALA A 1 100 ? -8.549 -2.963 6.931 1.00 91.44 100 ALA A O 1
ATOM 747 N N . CYS A 1 101 ? -8.589 -4.416 8.649 1.00 94.75 101 CYS A N 1
ATOM 748 C CA . CYS A 1 101 ? -9.401 -3.596 9.528 1.00 94.75 101 CYS A CA 1
ATOM 749 C C . CYS A 1 101 ? -8.505 -2.722 10.392 1.00 94.75 101 CYS A C 1
ATOM 751 O O . CYS A 1 101 ? -7.880 -3.203 11.338 1.00 94.75 101 CYS A O 1
ATOM 753 N N . CYS A 1 102 ? -8.460 -1.432 10.071 1.00 93.25 102 CYS A N 1
ATOM 754 C CA . CYS A 1 102 ? -7.596 -0.473 10.739 1.00 93.25 102 CYS A CA 1
ATOM 755 C C . CYS A 1 102 ? -8.372 0.429 11.697 1.00 93.25 102 CYS A C 1
ATOM 757 O O . CYS A 1 102 ? -9.470 0.892 11.402 1.00 93.25 102 CYS A O 1
ATOM 759 N N . GLY A 1 103 ? -7.787 0.714 12.862 1.00 91.62 103 GLY A N 1
ATOM 760 C CA . GLY A 1 103 ? -8.393 1.590 13.863 1.00 91.62 103 GLY A CA 1
ATOM 761 C C . GLY A 1 103 ? -8.224 3.066 13.510 1.00 91.62 103 GLY A C 1
ATOM 762 O O . GLY A 1 103 ? -7.213 3.670 13.867 1.00 91.62 103 GLY A O 1
ATOM 763 N N . LYS A 1 104 ? -9.218 3.669 12.852 1.00 92.56 104 LYS A N 1
ATOM 764 C CA . LYS A 1 104 ? -9.228 5.103 12.546 1.00 92.56 104 LYS A CA 1
ATOM 765 C C . LYS A 1 104 ? -9.514 5.916 13.818 1.00 92.56 104 LYS A C 1
ATOM 767 O O . LYS A 1 104 ? -10.550 5.701 14.460 1.00 92.56 104 LYS A O 1
ATOM 772 N N . PRO A 1 105 ? -8.643 6.871 14.199 1.00 90.50 105 PRO A N 1
ATOM 773 C CA . PRO A 1 105 ? -8.849 7.689 15.391 1.00 90.50 105 PRO A CA 1
ATOM 774 C C . PRO A 1 105 ? -10.212 8.391 15.383 1.00 90.50 105 PRO A C 1
ATOM 776 O O . PRO A 1 105 ? -10.616 8.943 14.364 1.00 90.50 105 PRO A O 1
ATOM 779 N N . MET A 1 106 ? -10.905 8.387 16.526 1.00 90.25 106 MET A N 1
ATOM 780 C CA . MET A 1 106 ? -12.229 9.006 16.739 1.00 90.25 106 MET A CA 1
ATOM 781 C C . MET A 1 106 ? -13.402 8.430 15.919 1.00 90.25 106 MET A C 1
ATOM 783 O O . MET A 1 106 ? -14.535 8.844 16.150 1.00 90.25 106 MET A O 1
ATOM 787 N N . VAL A 1 107 ? -13.163 7.480 15.007 1.00 90.31 107 VAL A N 1
ATOM 788 C CA . VAL A 1 107 ? -14.207 6.829 14.191 1.00 90.31 107 VAL A CA 1
ATOM 789 C C . VAL A 1 107 ? -14.404 5.374 14.616 1.00 90.31 107 VAL A C 1
ATOM 791 O O . VAL A 1 107 ? -15.532 4.961 14.862 1.00 90.31 107 VAL A O 1
ATOM 794 N N . GLY A 1 108 ? -13.316 4.615 14.771 1.00 90.19 108 GLY A N 1
ATOM 795 C CA . GLY A 1 108 ? -13.358 3.177 15.048 1.00 90.19 108 GLY A CA 1
ATOM 796 C C . GLY A 1 108 ? -12.714 2.348 13.931 1.00 90.19 108 GLY A C 1
ATOM 797 O O . GLY A 1 108 ? -11.950 2.893 13.132 1.00 90.19 108 GLY A O 1
ATOM 798 N N . PRO A 1 109 ? -12.960 1.028 13.896 1.00 92.38 109 PRO A N 1
ATOM 799 C CA . PRO A 1 109 ? -12.478 0.160 12.826 1.00 92.38 109 PRO A CA 1
ATOM 800 C C . PRO A 1 109 ? -13.039 0.601 11.473 1.00 92.38 109 PRO A C 1
ATOM 802 O O . PRO A 1 109 ? -14.239 0.830 11.354 1.00 92.38 109 PRO A O 1
ATOM 805 N N . VAL A 1 110 ? -12.171 0.709 10.472 1.00 93.88 110 VAL A N 1
ATOM 806 C CA . VAL A 1 110 ? -12.549 0.929 9.075 1.00 93.88 110 VAL A CA 1
ATOM 807 C C . VAL A 1 110 ? -11.796 -0.048 8.181 1.00 93.88 110 VAL A C 1
ATOM 809 O O . VAL A 1 110 ? -10.634 -0.378 8.445 1.00 93.88 110 VAL A O 1
ATOM 812 N N . LEU A 1 111 ? -12.453 -0.503 7.121 1.00 95.44 111 LEU A N 1
ATOM 813 C CA . LEU A 1 111 ? -11.886 -1.424 6.152 1.00 95.44 111 LEU A CA 1
ATOM 814 C C . LEU A 1 111 ? -11.007 -0.667 5.149 1.00 95.44 111 LEU A C 1
ATOM 816 O O . LEU A 1 111 ? -11.481 0.192 4.395 1.00 95.44 111 LEU A O 1
ATOM 820 N N . ILE A 1 112 ? -9.718 -1.007 5.141 1.00 95.12 112 ILE A N 1
ATOM 821 C CA . ILE A 1 112 ? -8.723 -0.484 4.204 1.00 95.12 112 ILE A CA 1
ATOM 822 C C . ILE A 1 112 ? -8.432 -1.531 3.140 1.00 95.12 112 ILE A C 1
ATOM 824 O O . ILE A 1 112 ? -8.163 -2.685 3.465 1.00 95.12 112 ILE A O 1
ATOM 828 N N . ALA A 1 113 ? -8.472 -1.100 1.885 1.00 94.12 11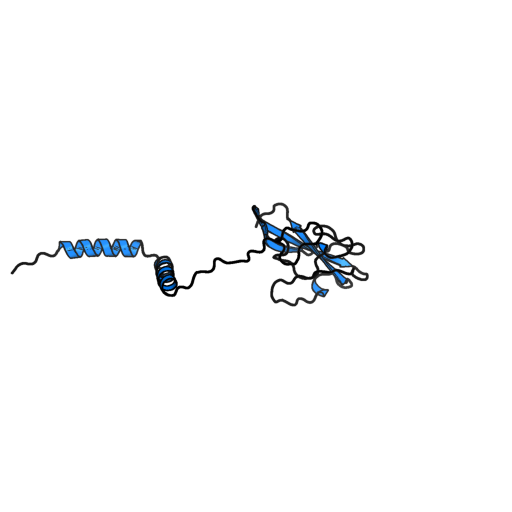3 ALA A N 1
ATOM 829 C CA . ALA A 1 113 ? -8.036 -1.848 0.721 1.00 94.12 113 ALA A CA 1
ATOM 830 C C . ALA A 1 113 ? -6.615 -1.427 0.343 1.00 94.12 113 ALA A C 1
ATOM 832 O O . ALA A 1 113 ? -6.354 -0.242 0.114 1.00 94.12 113 ALA A O 1
ATOM 833 N N . TYR A 1 114 ? -5.716 -2.396 0.243 1.00 93.75 114 TYR A N 1
ATOM 834 C CA . TYR A 1 114 ? -4.368 -2.198 -0.263 1.00 93.75 114 TYR A CA 1
ATOM 835 C C . TYR A 1 114 ? -4.283 -2.749 -1.675 1.00 93.75 114 TYR A C 1
ATOM 837 O O . TYR A 1 114 ? -4.588 -3.918 -1.901 1.00 93.75 114 TYR A O 1
ATOM 845 N N . LEU A 1 115 ? -3.948 -1.876 -2.621 1.00 93.94 115 LEU A N 1
ATOM 846 C CA . LEU A 1 115 ? -3.881 -2.202 -4.042 1.00 93.94 115 LEU A CA 1
ATOM 847 C C . LEU A 1 115 ? -2.464 -1.974 -4.531 1.00 93.94 115 LEU A C 1
ATOM 849 O O . LEU A 1 115 ? -1.918 -0.882 -4.343 1.00 93.94 115 LEU A O 1
ATOM 853 N N . ASP A 1 116 ? -1.912 -2.968 -5.209 1.00 94.00 116 ASP A N 1
ATOM 854 C CA . ASP A 1 116 ? -0.571 -2.872 -5.760 1.00 94.00 116 ASP A CA 1
ATOM 855 C C . ASP A 1 116 ? -0.540 -2.087 -7.067 1.00 94.00 116 ASP A C 1
ATOM 857 O O . ASP A 1 116 ? -1.455 -2.118 -7.893 1.00 94.00 116 ASP A O 1
ATOM 861 N N . CYS A 1 117 ? 0.558 -1.370 -7.252 1.00 95.25 117 CYS A N 1
ATOM 862 C CA . CYS A 1 117 ? 0.920 -0.692 -8.477 1.00 95.25 117 CYS A CA 1
ATOM 863 C C . CYS A 1 117 ? 2.096 -1.426 -9.119 1.00 95.25 117 CYS A C 1
ATOM 865 O O . CYS A 1 117 ? 3.110 -1.683 -8.465 1.00 95.25 117 CYS A O 1
ATOM 867 N N . CYS A 1 118 ? 1.984 -1.692 -10.415 1.00 95.31 118 CYS A N 1
ATOM 868 C CA . CYS A 1 118 ? 2.946 -2.468 -11.188 1.00 95.31 118 CYS A CA 1
ATOM 869 C C . CYS A 1 118 ? 3.432 -1.690 -12.417 1.00 95.31 118 CYS A C 1
ATOM 871 O O . CYS A 1 118 ? 2.825 -0.701 -12.8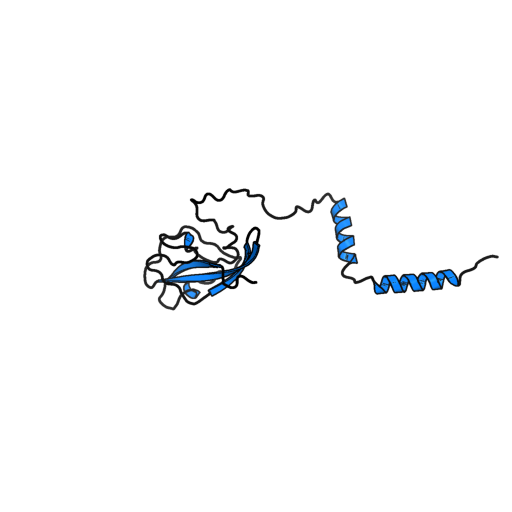45 1.00 95.31 118 CYS A O 1
ATOM 873 N N . THR A 1 119 ? 4.561 -2.106 -12.989 1.00 94.81 119 THR A N 1
ATOM 874 C CA . THR A 1 119 ? 5.110 -1.516 -14.216 1.00 94.81 119 THR A CA 1
ATOM 875 C C . THR A 1 119 ? 5.883 -2.539 -15.041 1.00 94.81 119 THR A C 1
ATOM 877 O O . THR A 1 119 ? 6.592 -3.380 -14.500 1.00 94.81 119 THR A O 1
ATOM 880 N N . THR A 1 120 ? 5.832 -2.426 -16.368 1.00 95.00 120 THR A N 1
ATOM 881 C CA . THR A 1 120 ? 6.757 -3.142 -17.266 1.00 95.00 120 THR A CA 1
ATOM 882 C C . THR A 1 120 ? 8.133 -2.466 -17.346 1.00 95.00 120 THR A C 1
ATOM 884 O O . THR A 1 120 ? 9.040 -2.979 -17.997 1.00 95.00 120 THR A O 1
ATOM 887 N N . GLY A 1 121 ? 8.278 -1.273 -16.758 1.00 93.81 121 GLY A N 1
ATOM 888 C CA . GLY A 1 121 ? 9.506 -0.483 -16.747 1.00 93.81 121 GLY A CA 1
ATOM 889 C C . GLY A 1 121 ? 10.288 -0.601 -15.439 1.00 93.81 121 GLY A C 1
ATOM 890 O O . GLY A 1 121 ? 10.203 -1.594 -14.716 1.00 93.81 121 GLY A O 1
ATOM 891 N N . THR A 1 122 ? 11.062 0.441 -15.136 1.00 92.62 122 THR A N 1
ATOM 892 C CA . THR A 1 122 ? 11.787 0.571 -13.868 1.00 92.62 122 THR A CA 1
ATOM 893 C C . THR A 1 122 ? 10.874 1.203 -12.812 1.00 92.62 122 THR A C 1
ATOM 895 O O . THR A 1 122 ? 10.372 2.303 -13.057 1.00 92.62 122 THR A O 1
ATOM 898 N N . PRO A 1 123 ? 10.678 0.567 -11.643 1.00 92.31 123 PRO A N 1
ATOM 8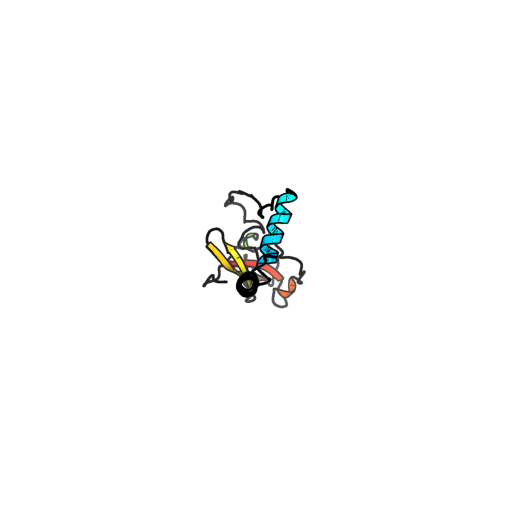99 C CA . PRO A 1 123 ? 9.948 1.167 -10.530 1.00 92.31 123 PRO A CA 1
ATOM 900 C C . PRO A 1 123 ? 10.540 2.515 -10.079 1.00 92.31 123 PRO A C 1
ATOM 902 O O . PRO A 1 123 ? 11.756 2.716 -10.168 1.00 92.31 123 PRO A O 1
ATOM 905 N N . PRO A 1 124 ? 9.714 3.447 -9.574 1.00 90.94 124 PRO A N 1
ATOM 906 C CA . PRO A 1 124 ? 10.188 4.718 -9.040 1.00 90.94 124 PRO A CA 1
ATOM 907 C C . PRO A 1 124 ? 10.959 4.525 -7.729 1.00 90.94 124 PRO A C 1
ATOM 909 O O . PRO A 1 124 ? 10.759 3.558 -6.997 1.00 90.94 124 PRO A O 1
ATOM 912 N N . SER A 1 125 ? 11.793 5.504 -7.380 1.00 89.38 125 SER A N 1
ATOM 913 C CA . SER A 1 125 ? 12.391 5.566 -6.045 1.00 89.38 125 SER A CA 1
ATOM 914 C C . SER A 1 125 ? 11.339 5.948 -5.001 1.00 89.38 125 SER A C 1
ATOM 916 O O . SER A 1 125 ? 10.643 6.959 -5.147 1.00 89.38 125 SER A O 1
ATOM 918 N N . CYS A 1 126 ? 11.277 5.171 -3.922 1.00 90.00 126 CYS A N 1
ATOM 919 C CA . CYS A 1 126 ? 10.356 5.357 -2.804 1.00 90.00 126 CYS A CA 1
ATOM 920 C C . CYS A 1 126 ? 11.117 5.295 -1.473 1.00 90.00 126 CYS A C 1
ATOM 922 O O . CYS A 1 126 ? 12.211 4.734 -1.404 1.00 90.00 126 CYS A O 1
ATOM 924 N N . SER A 1 127 ? 10.561 5.898 -0.421 1.00 90.19 127 SER A N 1
ATOM 925 C CA . SER A 1 127 ? 11.285 6.130 0.843 1.00 90.19 127 SER A CA 1
ATOM 926 C C . SER A 1 127 ? 10.775 5.326 2.040 1.00 90.19 127 SER A C 1
ATOM 928 O O . SER A 1 127 ? 11.444 5.306 3.073 1.00 90.19 127 SER A O 1
ATOM 930 N N . LEU A 1 128 ? 9.625 4.656 1.924 1.00 89.81 128 LEU A N 1
ATOM 931 C CA . LEU A 1 128 ? 8.998 3.947 3.036 1.00 89.81 128 LEU A CA 1
ATOM 932 C C . LEU A 1 128 ? 8.470 2.581 2.596 1.00 89.81 128 LEU A C 1
ATOM 934 O O . LEU A 1 128 ? 7.613 2.493 1.718 1.00 89.81 128 LEU A O 1
ATOM 938 N N . SER A 1 129 ? 8.959 1.536 3.259 1.00 90.19 129 SER A N 1
ATOM 939 C CA . SER A 1 129 ? 8.419 0.181 3.178 1.00 90.19 129 SER A CA 1
ATOM 940 C C . SER A 1 129 ? 7.918 -0.229 4.553 1.00 90.19 129 SER A C 1
ATOM 942 O O . SER A 1 129 ? 8.620 -0.040 5.548 1.00 90.19 129 SER A O 1
ATOM 944 N N . CYS A 1 130 ? 6.715 -0.781 4.594 1.00 88.12 130 CYS A N 1
ATOM 945 C CA . CYS A 1 130 ? 6.102 -1.354 5.780 1.00 88.12 130 CYS A CA 1
ATOM 946 C C . CYS A 1 130 ? 6.044 -2.872 5.638 1.00 88.12 130 CYS A C 1
ATOM 948 O O . CYS A 1 130 ? 6.188 -3.404 4.542 1.00 88.12 130 CYS A O 1
ATOM 950 N N . GLY A 1 131 ? 5.891 -3.565 6.756 1.00 81.38 131 GLY A N 1
ATOM 951 C CA . GLY A 1 131 ? 5.738 -5.008 6.764 1.00 81.38 131 GLY A CA 1
ATOM 952 C C . GLY A 1 131 ? 4.880 -5.389 7.949 1.00 81.38 131 GLY A C 1
ATOM 953 O O . GLY A 1 131 ? 5.213 -5.047 9.085 1.00 81.38 131 GLY A O 1
ATOM 954 N N . ASN A 1 132 ? 3.786 -6.083 7.675 1.00 65.50 132 ASN A N 1
ATOM 955 C CA . ASN A 1 132 ? 3.005 -6.734 8.707 1.00 65.50 132 ASN A CA 1
ATOM 956 C C . ASN A 1 132 ? 3.587 -8.126 8.948 1.00 65.50 132 ASN A C 1
ATOM 958 O O . ASN A 1 132 ? 3.367 -9.049 8.175 1.00 65.50 132 ASN A O 1
ATOM 962 N N . ASP A 1 133 ? 4.385 -8.241 10.006 1.00 53.28 133 ASP A N 1
ATOM 963 C CA . ASP A 1 133 ? 4.729 -9.469 10.721 1.00 53.28 133 ASP A CA 1
ATOM 964 C C . ASP A 1 133 ? 4.828 -10.773 9.887 1.00 53.28 133 ASP A C 1
ATOM 966 O O . ASP A 1 133 ? 3.953 -11.637 9.896 1.00 53.28 133 ASP A O 1
ATOM 970 N N . GLY A 1 134 ? 5.997 -10.988 9.273 1.00 49.22 134 GLY A N 1
ATOM 971 C CA . GLY A 1 134 ? 6.638 -12.313 9.254 1.00 49.22 134 GLY A CA 1
ATOM 972 C C . GLY A 1 134 ? 6.448 -13.214 8.031 1.00 49.22 134 GLY A C 1
ATOM 973 O O . GLY A 1 134 ? 7.128 -14.238 7.954 1.00 49.22 134 GLY A O 1
ATOM 974 N N . CYS A 1 135 ? 5.615 -12.858 7.054 1.00 48.16 135 CYS A N 1
ATOM 975 C CA . CYS A 1 135 ? 5.579 -13.574 5.776 1.00 48.16 135 CYS A CA 1
ATOM 976 C C . CYS A 1 135 ? 6.428 -12.818 4.749 1.00 48.16 135 CYS A C 1
ATOM 978 O O . CYS A 1 135 ? 5.954 -11.869 4.143 1.00 48.16 135 CYS A O 1
ATOM 980 N N . GLN A 1 136 ? 7.684 -13.230 4.533 1.00 47.12 136 GLN A N 1
ATOM 981 C CA . GLN A 1 136 ? 8.419 -12.803 3.335 1.00 47.12 136 GLN A CA 1
ATOM 982 C C . GLN A 1 136 ? 7.759 -13.442 2.109 1.00 47.12 136 GLN A C 1
ATOM 984 O O . GLN A 1 136 ? 8.151 -14.523 1.669 1.00 47.12 136 GLN A O 1
ATOM 989 N N . VAL A 1 137 ? 6.727 -12.796 1.581 1.00 53.97 137 VAL A N 1
ATOM 990 C CA . VAL A 1 137 ? 6.225 -13.091 0.242 1.00 53.97 137 VAL A CA 1
ATOM 991 C C . VAL A 1 137 ? 7.220 -12.533 -0.779 1.00 53.97 137 VAL A C 1
ATOM 993 O O . VAL A 1 137 ? 7.773 -11.450 -0.590 1.00 53.97 137 VAL A O 1
ATOM 996 N N . ASP A 1 138 ? 7.527 -13.306 -1.829 1.00 57.25 138 ASP A N 1
ATOM 997 C CA . ASP A 1 138 ? 8.355 -12.811 -2.939 1.00 57.25 138 ASP A CA 1
ATOM 998 C C . ASP A 1 138 ? 7.604 -11.624 -3.577 1.00 57.25 138 ASP A C 1
ATOM 1000 O O . ASP A 1 138 ? 6.473 -11.824 -4.028 1.00 57.25 138 ASP A O 1
ATOM 1004 N N . PRO A 1 139 ? 8.194 -10.414 -3.653 1.00 57.84 139 PRO A N 1
ATOM 1005 C CA . PRO A 1 139 ? 7.547 -9.240 -4.247 1.00 57.84 139 PRO A CA 1
ATOM 1006 C C . PRO A 1 139 ? 7.080 -9.444 -5.698 1.00 57.84 139 PRO A C 1
ATOM 1008 O O . PRO A 1 139 ? 6.274 -8.668 -6.202 1.00 57.84 139 PRO A O 1
ATOM 1011 N N . ARG A 1 140 ? 7.569 -10.484 -6.393 1.00 56.12 140 ARG A N 1
ATOM 1012 C CA . ARG A 1 140 ? 7.094 -10.882 -7.730 1.00 56.12 140 ARG A CA 1
ATOM 1013 C C . ARG A 1 140 ? 5.701 -11.509 -7.741 1.00 56.12 140 ARG A C 1
ATOM 1015 O O . ARG A 1 140 ? 5.150 -11.670 -8.821 1.00 56.12 140 ARG A O 1
ATOM 1022 N N . VAL A 1 141 ? 5.146 -11.887 -6.590 1.00 68.88 141 VAL A N 1
ATOM 1023 C CA . VAL A 1 141 ? 3.785 -12.444 -6.496 1.00 68.88 141 VAL A CA 1
ATOM 1024 C C . VAL A 1 141 ? 2.721 -11.352 -6.649 1.00 68.88 141 VAL A C 1
ATOM 1026 O O . VAL A 1 141 ? 1.620 -11.643 -7.092 1.00 68.88 141 VAL A O 1
ATOM 1029 N N . TRP A 1 142 ? 3.056 -10.100 -6.336 1.00 83.81 142 TRP A N 1
ATOM 1030 C CA . TRP A 1 142 ? 2.113 -8.975 -6.293 1.00 83.81 142 TRP A CA 1
ATOM 1031 C C . TRP A 1 142 ? 1.730 -8.409 -7.664 1.00 83.81 142 TRP A C 1
ATOM 1033 O O . TRP A 1 142 ? 0.710 -7.736 -7.811 1.00 83.81 142 TRP A O 1
ATOM 1043 N N . CYS A 1 143 ? 2.545 -8.690 -8.682 1.00 90.06 143 CYS A N 1
ATOM 1044 C CA . CYS A 1 143 ? 2.349 -8.185 -10.033 1.00 90.06 143 CYS A CA 1
ATOM 1045 C C . CYS A 1 143 ? 2.246 -9.320 -11.057 1.00 90.06 143 CYS A C 1
ATOM 1047 O O . CYS A 1 143 ? 2.810 -10.399 -10.854 1.00 90.06 143 CYS A O 1
ATOM 1049 N N . PRO A 1 144 ? 1.573 -9.080 -12.196 1.00 89.94 144 PRO A N 1
ATOM 1050 C CA . PRO A 1 144 ? 1.540 -10.021 -13.304 1.00 89.94 144 PRO A CA 1
ATOM 1051 C C . PRO A 1 144 ? 2.938 -10.435 -13.777 1.00 89.94 144 PRO A C 1
ATOM 1053 O O . PRO A 1 144 ? 3.916 -9.690 -13.679 1.00 89.94 144 PRO A O 1
ATOM 1056 N N . ALA A 1 145 ? 3.029 -11.628 -14.366 1.00 89.25 145 ALA A N 1
ATOM 1057 C CA . ALA A 1 145 ? 4.279 -12.116 -14.933 1.00 89.25 145 ALA A CA 1
ATOM 1058 C C . ALA A 1 145 ? 4.832 -11.140 -15.989 1.00 89.25 145 ALA A C 1
ATOM 1060 O O . ALA A 1 145 ? 4.153 -10.814 -16.961 1.00 89.25 145 ALA A O 1
ATOM 1061 N N . GLY A 1 146 ? 6.091 -10.727 -15.817 1.00 90.12 146 GLY A N 1
ATOM 1062 C CA . GLY A 1 146 ? 6.757 -9.759 -16.698 1.00 90.12 146 GLY A CA 1
ATOM 1063 C C . GLY A 1 146 ? 6.681 -8.307 -16.220 1.00 90.12 146 GLY A C 1
ATOM 1064 O O . GLY A 1 146 ? 7.248 -7.436 -16.877 1.00 90.12 146 GLY A O 1
ATOM 1065 N N . GLU A 1 147 ? 6.043 -8.051 -15.078 1.00 92.88 147 GLU A N 1
ATOM 1066 C CA . GLU A 1 147 ? 5.994 -6.736 -14.447 1.00 92.88 147 GLU A CA 1
ATOM 1067 C C . GLU A 1 147 ? 6.786 -6.688 -13.139 1.00 92.88 147 GLU A C 1
ATOM 1069 O O . GLU A 1 147 ? 7.026 -7.696 -12.473 1.00 92.88 147 GLU A O 1
ATOM 1074 N N . ASN A 1 148 ? 7.198 -5.478 -12.778 1.00 92.00 148 ASN A N 1
ATOM 1075 C CA . ASN A 1 148 ? 7.868 -5.160 -11.533 1.00 92.00 148 ASN A CA 1
ATOM 1076 C C . ASN A 1 148 ? 6.888 -4.481 -10.577 1.00 92.00 148 ASN A C 1
ATOM 1078 O O . ASN A 1 148 ? 6.130 -3.592 -10.974 1.00 92.00 148 ASN A O 1
ATOM 1082 N N . TYR A 1 149 ? 6.974 -4.852 -9.303 1.00 92.75 149 TYR A N 1
ATOM 1083 C CA . TYR A 1 149 ? 6.277 -4.168 -8.222 1.00 92.75 149 TYR A CA 1
ATOM 1084 C C . TYR A 1 149 ? 6.811 -2.745 -8.026 1.00 92.75 149 TYR A C 1
ATOM 1086 O O . TYR A 1 149 ? 8.023 -2.537 -7.924 1.00 92.75 149 TYR A O 1
ATOM 1094 N N . CYS A 1 150 ? 5.901 -1.768 -7.971 1.00 94.19 150 CYS A N 1
ATOM 1095 C CA . CYS A 1 150 ? 6.218 -0.383 -7.640 1.00 94.19 150 CYS A CA 1
ATOM 1096 C C . CYS A 1 150 ? 5.997 -0.090 -6.154 1.00 94.19 150 CYS A C 1
ATOM 1098 O O . CYS A 1 150 ? 6.913 0.357 -5.468 1.00 94.19 150 CYS A O 1
ATOM 1100 N N . CYS A 1 151 ? 4.757 -0.254 -5.694 1.00 93.81 151 CYS A N 1
ATOM 1101 C CA . CYS A 1 151 ? 4.290 0.145 -4.370 1.00 93.81 151 CYS A CA 1
ATOM 1102 C C . CYS A 1 151 ? 2.835 -0.295 -4.168 1.00 93.81 151 CYS A C 1
ATOM 1104 O O . CYS A 1 151 ? 2.180 -0.697 -5.125 1.00 93.81 151 CYS A O 1
ATOM 1106 N N . SER A 1 152 ? 2.311 -0.121 -2.960 1.00 93.81 152 SER A N 1
ATOM 1107 C CA . SER A 1 152 ? 0.925 -0.385 -2.591 1.00 93.81 152 SER A CA 1
ATOM 1108 C C . SER A 1 152 ? 0.245 0.897 -2.107 1.00 93.81 152 SER A C 1
ATOM 1110 O O . SER A 1 152 ? 0.794 1.680 -1.320 1.00 93.81 152 SER A O 1
ATOM 1112 N N . MET A 1 153 ? -0.954 1.135 -2.626 1.00 94.69 153 MET A N 1
ATOM 1113 C CA . MET A 1 153 ? -1.871 2.190 -2.198 1.00 94.69 153 MET A CA 1
ATOM 1114 C C . MET A 1 153 ? -2.625 1.758 -0.933 1.00 94.69 153 MET A C 1
ATOM 1116 O O . MET A 1 153 ? -2.660 0.576 -0.608 1.00 94.69 153 MET A O 1
ATOM 1120 N N . ALA A 1 154 ? -3.262 2.698 -0.233 1.00 94.56 154 ALA A N 1
ATOM 1121 C CA . ALA A 1 154 ? -4.069 2.422 0.955 1.00 94.56 154 ALA A CA 1
ATOM 1122 C C . ALA A 1 154 ? -5.375 3.224 0.883 1.00 94.56 154 ALA A C 1
ATOM 1124 O O . ALA A 1 154 ? -5.444 4.406 1.244 1.00 94.56 154 ALA A O 1
ATOM 1125 N N . LEU A 1 155 ? -6.430 2.574 0.401 1.00 93.88 155 LEU A N 1
ATOM 1126 C CA . LEU A 1 155 ? -7.728 3.189 0.160 1.00 93.88 155 LEU A CA 1
ATOM 1127 C C . LEU A 1 155 ? -8.702 2.856 1.286 1.00 93.88 155 LEU A C 1
ATOM 1129 O O . LEU A 1 155 ? -8.864 1.701 1.667 1.00 93.88 155 LEU A O 1
ATOM 1133 N N . GLU A 1 156 ? -9.396 3.873 1.795 1.00 94.19 156 GLU A N 1
ATOM 1134 C CA . GLU A 1 156 ? -10.608 3.632 2.580 1.00 94.19 156 GLU A CA 1
ATOM 1135 C C . GLU A 1 156 ? -11.692 3.102 1.637 1.00 94.19 156 GLU A C 1
ATOM 1137 O O . GLU A 1 156 ? -11.964 3.702 0.595 1.00 94.19 156 GLU A O 1
ATOM 1142 N N . THR A 1 157 ? -12.284 1.964 1.986 1.00 92.62 157 THR A N 1
ATOM 1143 C CA . THR A 1 157 ? -13.348 1.349 1.186 1.00 92.62 157 THR A CA 1
ATOM 1144 C C . THR A 1 157 ? -14.690 2.056 1.387 1.00 92.62 157 THR A C 1
ATOM 1146 O O . THR A 1 157 ? -14.900 2.797 2.351 1.00 92.62 157 THR A O 1
ATOM 1149 N N . ILE A 1 158 ? -15.613 1.841 0.446 1.00 89.25 158 ILE A N 1
ATOM 1150 C CA . ILE A 1 158 ? -17.000 2.307 0.531 1.00 89.25 158 ILE A CA 1
ATOM 1151 C C . ILE A 1 158 ? -17.908 1.096 0.248 1.00 89.25 158 ILE A C 1
ATOM 1153 O O . ILE A 1 158 ? -17.883 0.600 -0.880 1.00 89.25 158 ILE A O 1
ATOM 1157 N N . PRO A 1 159 ? -18.719 0.621 1.215 1.00 88.94 159 PRO A N 1
ATOM 1158 C CA . PRO A 1 159 ? -18.824 1.097 2.600 1.00 88.94 159 PRO A CA 1
ATOM 1159 C C . PRO A 1 159 ? -17.552 0.800 3.421 1.00 88.94 159 PRO A C 1
ATOM 1161 O O . PRO A 1 159 ? -16.834 -0.136 3.086 1.00 88.94 159 PRO A O 1
ATOM 1164 N N . PRO A 1 160 ? -17.270 1.574 4.486 1.00 85.00 160 PRO A N 1
ATOM 1165 C CA . PRO A 1 160 ? -16.026 1.466 5.253 1.00 85.00 160 PRO A CA 1
ATOM 1166 C C . PRO A 1 160 ? -16.048 0.357 6.318 1.00 85.00 160 PRO A C 1
ATOM 1168 O O . PRO A 1 160 ? -15.163 0.326 7.172 1.00 85.00 160 PRO A O 1
ATOM 1171 N N . ASP A 1 161 ? -17.066 -0.502 6.328 1.00 88.50 161 ASP A N 1
ATOM 1172 C CA . ASP A 1 161 ? -17.329 -1.422 7.432 1.00 88.50 161 ASP A CA 1
ATOM 1173 C C . ASP A 1 161 ? -16.398 -2.641 7.418 1.00 88.50 161 ASP A C 1
ATOM 1175 O O . ASP A 1 161 ? -16.158 -3.268 6.384 1.00 88.50 161 ASP A O 1
ATOM 1179 N N . CYS A 1 162 ? -15.924 -2.971 8.617 1.00 83.44 162 CYS A N 1
ATOM 1180 C CA . CYS A 1 162 ? -15.381 -4.266 9.001 1.00 83.44 162 CYS A CA 1
ATOM 1181 C C . CYS A 1 162 ? -16.505 -5.128 9.604 1.00 83.44 162 CYS A C 1
ATOM 1183 O O . CYS A 1 162 ? -16.447 -6.359 9.427 1.00 83.44 162 CYS A O 1
#